Protein AF-A0A923YIA7-F1 (afdb_monomer_lite)

Foldseek 3Di:
DVVVVCVVCVVVVVADKAWPAFADDPVRCVVVVHDPPDCSVVRNDTDIDGVVDDPPVVD

Structure (mmCIF, N/CA/C/O backbone):
data_AF-A0A923YIA7-F1
#
_entry.id   AF-A0A923YIA7-F1
#
loop_
_atom_site.group_PDB
_atom_site.id
_atom_site.type_symbol
_atom_site.label_atom_id
_atom_site.label_alt_id
_atom_site.label_comp_id
_atom_site.label_asym_id
_atom_site.label_entity_id
_atom_site.label_seq_id
_atom_site.pdbx_PDB_ins_code
_atom_site.Cartn_x
_atom_site.Cartn_y
_atom_site.Cartn_z
_atom_site.occupancy
_atom_site.B_iso_or_equiv
_atom_site.auth_seq_id
_atom_site.auth_comp_id
_atom_site.auth_asym_id
_atom_site.auth_atom_id
_atom_site.pdbx_PDB_model_num
ATOM 1 N N . MET A 1 1 ? -1.086 -12.284 0.502 1.00 76.44 1 MET A N 1
ATOM 2 C CA . MET A 1 1 ? -1.494 -10.902 0.833 1.00 76.44 1 MET A CA 1
ATOM 3 C C . MET A 1 1 ? -2.724 -10.844 1.742 1.00 76.44 1 MET A C 1
ATOM 5 O O . MET A 1 1 ? -2.640 -10.195 2.771 1.00 76.44 1 MET A O 1
ATOM 9 N N . ALA A 1 2 ? -3.825 -11.548 1.438 1.00 82.94 2 ALA A N 1
ATOM 10 C CA . ALA A 1 2 ? -5.065 -11.485 2.233 1.00 82.94 2 ALA A CA 1
ATOM 11 C C . ALA A 1 2 ? -4.890 -11.769 3.742 1.00 82.94 2 ALA A C 1
ATOM 13 O O . ALA A 1 2 ? -5.346 -10.985 4.563 1.00 82.94 2 ALA A O 1
ATOM 14 N N . ILE A 1 3 ? -4.164 -12.834 4.108 1.00 91.69 3 ILE A N 1
ATOM 15 C CA . ILE A 1 3 ? -3.911 -13.188 5.520 1.00 91.69 3 ILE A CA 1
ATOM 16 C C . ILE A 1 3 ? -3.172 -12.060 6.259 1.00 91.69 3 ILE A C 1
ATOM 18 O O . ILE A 1 3 ? -3.542 -11.704 7.371 1.00 91.69 3 ILE A O 1
ATOM 22 N N . ALA A 1 4 ? -2.162 -11.461 5.622 1.00 92.62 4 ALA A N 1
ATOM 23 C CA . ALA A 1 4 ? -1.389 -10.373 6.216 1.00 92.62 4 ALA A CA 1
ATOM 24 C C . ALA A 1 4 ? -2.244 -9.112 6.428 1.00 92.62 4 ALA A C 1
ATOM 26 O O . ALA A 1 4 ? -2.153 -8.472 7.472 1.00 92.62 4 ALA A O 1
ATOM 27 N N . LEU A 1 5 ? -3.117 -8.773 5.472 1.00 93.00 5 LEU A N 1
ATOM 28 C CA . LEU A 1 5 ? -4.034 -7.639 5.619 1.00 93.00 5 LEU A CA 1
ATOM 29 C C . LEU A 1 5 ? -5.070 -7.871 6.722 1.00 93.00 5 LEU A C 1
ATOM 31 O O . LEU A 1 5 ? -5.406 -6.928 7.431 1.00 93.00 5 LEU A O 1
ATOM 35 N N . GLU A 1 6 ? -5.528 -9.107 6.922 1.00 95.19 6 GLU A N 1
ATOM 36 C CA . GLU A 1 6 ? -6.434 -9.436 8.027 1.00 95.19 6 GLU A CA 1
ATOM 37 C C . GLU A 1 6 ? -5.748 -9.289 9.394 1.00 95.19 6 GLU A C 1
ATOM 39 O O . GLU A 1 6 ? -6.336 -8.759 10.335 1.00 95.19 6 GLU A O 1
ATOM 44 N N . GLN A 1 7 ? -4.470 -9.665 9.499 1.00 95.25 7 GLN A N 1
ATOM 45 C CA . GLN A 1 7 ? -3.680 -9.417 10.710 1.00 95.25 7 GLN A CA 1
ATOM 46 C C . GLN A 1 7 ? -3.535 -7.916 10.989 1.00 95.25 7 GLN A C 1
ATOM 48 O O . GLN A 1 7 ? -3.755 -7.476 12.117 1.00 95.25 7 GLN A O 1
ATOM 53 N N . VAL A 1 8 ? -3.227 -7.115 9.962 1.00 92.12 8 VAL A N 1
ATOM 54 C CA . VAL A 1 8 ? -3.179 -5.647 10.076 1.00 92.12 8 VAL A CA 1
ATOM 55 C C . VAL A 1 8 ? -4.538 -5.091 10.508 1.00 92.12 8 VAL A C 1
ATOM 57 O O . VAL A 1 8 ? -4.597 -4.267 11.420 1.00 92.12 8 VAL A O 1
ATOM 60 N N . ARG A 1 9 ? -5.636 -5.581 9.919 1.00 93.44 9 ARG A N 1
ATOM 61 C CA . ARG A 1 9 ? -7.007 -5.201 10.285 1.00 93.44 9 ARG A CA 1
ATOM 62 C C . ARG A 1 9 ? -7.269 -5.438 11.767 1.00 93.44 9 ARG A C 1
ATOM 64 O O . ARG A 1 9 ? -7.816 -4.566 12.441 1.00 93.44 9 ARG A O 1
ATOM 71 N N . PHE A 1 10 ? -6.854 -6.595 12.277 1.00 94.38 10 PHE A N 1
ATOM 72 C CA . PHE A 1 10 ? -7.006 -6.953 13.682 1.00 94.38 10 PHE A CA 1
ATOM 73 C C . PHE A 1 10 ? -6.182 -6.042 14.604 1.00 94.38 10 PHE A C 1
ATOM 75 O O . PHE A 1 10 ? -6.728 -5.516 15.574 1.00 94.38 10 PHE A O 1
ATOM 82 N N . ILE A 1 11 ? -4.914 -5.779 14.264 1.00 91.50 11 ILE A N 1
ATOM 83 C CA . ILE A 1 11 ? -4.030 -4.862 15.011 1.00 91.50 11 ILE A CA 1
ATOM 84 C C . ILE A 1 11 ? -4.625 -3.447 15.074 1.00 91.50 11 ILE A C 1
ATOM 86 O O . ILE A 1 11 ? -4.576 -2.798 16.116 1.00 91.50 11 ILE A O 1
ATOM 90 N N . LEU A 1 12 ? -5.262 -2.992 13.992 1.00 90.75 12 LEU A N 1
ATOM 91 C CA . LEU A 1 12 ? -5.947 -1.697 13.909 1.00 90.75 12 LEU A CA 1
ATOM 92 C C . LEU A 1 12 ? -7.365 -1.717 14.525 1.00 90.75 12 LEU A C 1
ATOM 94 O O . LEU A 1 12 ? -8.221 -0.897 14.186 1.00 90.75 12 LEU A O 1
ATOM 98 N N . GLY A 1 13 ? -7.647 -2.650 15.440 1.00 91.50 13 GLY A N 1
ATOM 99 C CA . GLY A 1 13 ? -8.907 -2.710 16.188 1.00 91.50 13 GLY A CA 1
ATOM 100 C C . GLY A 1 13 ? -10.080 -3.295 15.399 1.00 91.50 13 GLY A C 1
ATOM 101 O O . GLY A 1 13 ? -11.229 -2.897 15.619 1.00 91.50 13 GLY A O 1
ATOM 102 N N . ALA A 1 14 ? -9.793 -4.202 14.461 1.00 90.56 14 ALA A N 1
ATOM 103 C CA . ALA A 1 14 ? -10.763 -4.886 13.602 1.00 90.56 14 ALA A CA 1
ATOM 104 C C . ALA A 1 14 ? -11.678 -3.932 12.805 1.00 90.56 14 ALA A C 1
ATOM 106 O O . ALA A 1 14 ? -12.822 -4.266 12.487 1.00 90.56 14 ALA A O 1
ATOM 107 N N . LYS A 1 15 ? -11.182 -2.732 12.482 1.00 88.56 15 LYS A N 1
ATOM 108 C CA . LYS A 1 15 ? -11.886 -1.739 11.655 1.00 88.56 15 LYS A CA 1
ATOM 109 C C . LYS A 1 15 ? -11.729 -2.036 10.171 1.00 88.56 15 LYS A C 1
ATOM 111 O O . LYS A 1 15 ? -10.899 -2.840 9.776 1.00 88.56 15 LYS A O 1
ATOM 116 N N . GLU A 1 16 ? -12.555 -1.412 9.345 1.00 91.94 16 GLU A N 1
ATOM 117 C CA . GLU A 1 16 ? -12.437 -1.528 7.894 1.00 91.94 16 GLU A CA 1
ATOM 118 C C . GLU A 1 16 ? -11.101 -0.943 7.404 1.00 91.94 16 GLU A C 1
ATOM 120 O O . GLU A 1 16 ? -10.658 0.108 7.880 1.00 91.94 16 GLU A O 1
ATOM 125 N N . LEU A 1 17 ? -10.467 -1.635 6.454 1.00 92.69 17 LEU A N 1
ATOM 126 C CA . LEU A 1 17 ? -9.336 -1.120 5.685 1.00 92.69 17 LEU A CA 1
AT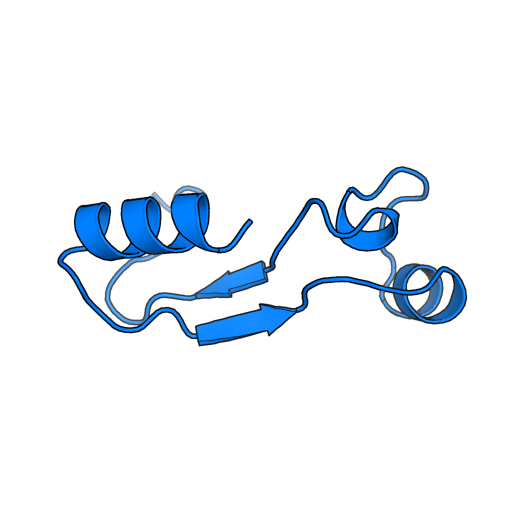OM 127 C C . LEU A 1 17 ? -9.841 -0.772 4.289 1.00 92.69 17 LEU A C 1
ATOM 129 O O . LEU A 1 17 ? -10.271 -1.658 3.550 1.00 92.69 17 LEU A O 1
ATOM 133 N N . HIS A 1 18 ? -9.765 0.501 3.916 1.00 93.75 18 HIS A N 1
ATOM 134 C CA . HIS A 1 18 ? -10.115 0.926 2.570 1.00 93.75 18 HIS A CA 1
ATOM 135 C C . HIS A 1 18 ? -8.906 0.726 1.656 1.00 93.75 18 HIS A C 1
ATOM 137 O O . HIS A 1 18 ? -7.911 1.444 1.761 1.00 93.75 18 HIS A O 1
ATOM 143 N N . ILE A 1 19 ? -8.978 -0.280 0.786 1.00 94.31 19 ILE A N 1
ATOM 144 C CA . ILE A 1 19 ? -7.914 -0.617 -0.162 1.00 94.31 19 ILE A CA 1
ATOM 145 C C . ILE A 1 19 ? -8.129 0.178 -1.450 1.00 94.31 19 ILE A C 1
ATOM 147 O O . ILE A 1 19 ? -9.112 -0.037 -2.156 1.00 94.31 19 ILE A O 1
ATOM 151 N N . SER A 1 20 ? -7.195 1.066 -1.780 1.00 95.00 20 SER A N 1
ATOM 152 C CA . SER A 1 20 ? -7.271 1.897 -2.990 1.00 95.00 20 SER A CA 1
ATOM 153 C C . SER A 1 20 ? -6.446 1.339 -4.149 1.00 95.00 20 SER A C 1
ATOM 155 O O . SER A 1 20 ? -6.672 1.704 -5.304 1.00 95.00 20 SER A O 1
ATOM 157 N N . SER A 1 21 ? -5.476 0.463 -3.863 1.00 96.19 21 SER A N 1
ATOM 158 C CA . SER A 1 21 ? -4.585 -0.086 -4.882 1.00 96.19 21 SER A CA 1
ATOM 159 C C . SER A 1 21 ? -3.975 -1.431 -4.463 1.00 96.19 21 SER A C 1
ATOM 161 O O . SER A 1 21 ? -3.761 -1.696 -3.283 1.00 96.19 21 SER A O 1
ATOM 163 N N . GLY A 1 22 ? -3.688 -2.289 -5.448 1.00 95.75 22 GLY A N 1
ATOM 164 C CA . GLY A 1 22 ? -3.074 -3.611 -5.281 1.00 95.75 22 GLY A CA 1
ATOM 165 C C . GLY A 1 22 ? -2.102 -3.893 -6.424 1.00 95.75 22 GLY A C 1
ATOM 166 O O . GLY A 1 22 ? -1.219 -3.084 -6.686 1.00 95.75 22 GLY A O 1
ATOM 167 N N . TYR A 1 23 ? -2.260 -4.995 -7.158 1.00 97.00 23 TYR A N 1
ATOM 168 C CA . TYR A 1 23 ? -1.451 -5.207 -8.364 1.00 97.00 23 TYR A CA 1
ATOM 169 C C . TYR A 1 23 ? -1.566 -4.024 -9.345 1.00 97.00 23 TYR A C 1
ATOM 171 O O . TYR A 1 23 ? -2.662 -3.530 -9.616 1.00 97.00 23 TYR A O 1
ATOM 179 N N . ARG A 1 24 ? -0.432 -3.598 -9.914 1.00 98.25 24 ARG A N 1
ATOM 180 C CA . ARG A 1 24 ? -0.375 -2.613 -11.001 1.00 98.25 24 ARG A CA 1
ATOM 181 C C . ARG A 1 24 ? 0.382 -3.201 -12.181 1.00 98.25 24 ARG A C 1
ATOM 183 O O . ARG A 1 24 ? 1.492 -3.694 -12.018 1.00 98.25 24 ARG A O 1
ATOM 190 N N . CYS A 1 25 ? -0.172 -3.085 -13.385 1.00 98.00 25 CYS A N 1
ATOM 191 C CA . CYS A 1 25 ? 0.589 -3.390 -14.594 1.00 98.00 25 CYS A CA 1
ATOM 192 C C . CYS A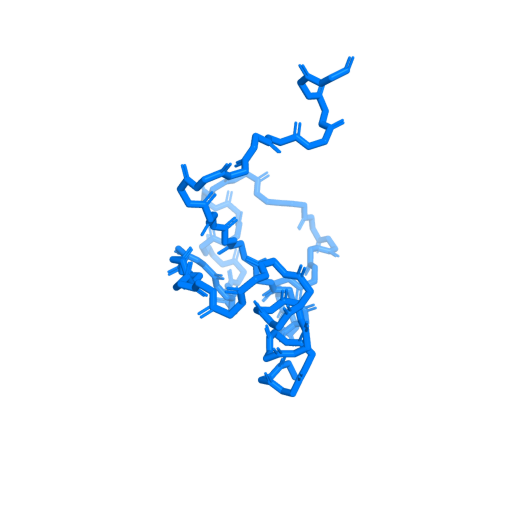 1 25 ? 1.675 -2.326 -14.833 1.00 98.00 25 CYS A C 1
ATOM 194 O O . CYS A 1 25 ? 1.599 -1.211 -14.310 1.00 98.00 25 CYS A O 1
ATOM 196 N N . VAL A 1 26 ? 2.666 -2.642 -15.672 1.00 98.25 26 VAL A N 1
ATOM 197 C CA . VAL A 1 26 ? 3.787 -1.729 -15.967 1.00 98.25 26 VAL A CA 1
ATOM 198 C C . VAL A 1 26 ? 3.300 -0.373 -16.483 1.00 98.25 26 VAL A C 1
ATOM 200 O O . VAL A 1 26 ? 3.804 0.662 -16.049 1.00 98.25 26 VAL A O 1
ATOM 203 N N . ALA A 1 27 ? 2.305 -0.366 -17.375 1.00 98.44 27 ALA A N 1
ATOM 204 C CA . ALA A 1 27 ? 1.755 0.864 -17.941 1.00 98.44 27 ALA A CA 1
ATOM 205 C C . ALA A 1 27 ? 1.114 1.754 -16.864 1.00 98.44 27 ALA A C 1
ATOM 207 O O . ALA A 1 27 ? 1.415 2.945 -16.795 1.00 98.44 27 ALA A O 1
ATOM 208 N N . LEU A 1 28 ? 0.289 1.174 -15.984 1.00 97.94 28 LEU A N 1
ATOM 209 C CA . LEU A 1 28 ? -0.334 1.909 -14.884 1.00 97.94 28 LEU A CA 1
ATOM 210 C C . LEU A 1 28 ? 0.706 2.392 -13.870 1.00 97.94 28 LEU A C 1
ATOM 212 O O . LEU A 1 28 ? 0.670 3.556 -13.489 1.00 97.94 28 LEU A O 1
ATOM 216 N N . ASN A 1 29 ? 1.651 1.535 -13.468 1.00 98.50 29 ASN A N 1
ATOM 217 C CA . ASN A 1 29 ? 2.691 1.898 -12.506 1.00 98.50 29 ASN A CA 1
ATOM 218 C C . ASN A 1 29 ? 3.525 3.085 -13.007 1.00 98.50 29 ASN A C 1
ATOM 220 O O . ASN A 1 29 ? 3.736 4.029 -12.258 1.00 98.50 29 ASN A O 1
ATOM 224 N N . LYS A 1 30 ? 3.915 3.088 -14.291 1.00 98.19 30 LYS A N 1
ATOM 225 C CA . LYS A 1 30 ? 4.586 4.241 -14.914 1.00 98.19 30 LYS A CA 1
ATOM 226 C C . LYS A 1 30 ? 3.692 5.481 -14.930 1.00 98.19 30 LYS A C 1
ATOM 228 O O . LYS A 1 30 ? 4.154 6.559 -14.574 1.00 98.19 30 LYS A O 1
ATOM 233 N N . LYS A 1 31 ? 2.415 5.329 -15.305 1.00 98.38 31 LYS A N 1
ATOM 234 C CA . LYS A 1 31 ? 1.453 6.440 -15.390 1.00 98.38 31 LYS A CA 1
ATOM 235 C C . LYS A 1 31 ? 1.261 7.165 -14.054 1.00 98.38 31 LYS A C 1
ATOM 237 O O . LYS A 1 31 ? 1.086 8.376 -14.060 1.00 98.38 31 LYS A O 1
ATOM 242 N N . VAL A 1 32 ? 1.307 6.447 -12.930 1.00 97.25 32 VAL A N 1
ATOM 243 C CA . VAL A 1 32 ? 1.164 7.027 -11.580 1.00 97.25 32 VAL A CA 1
ATOM 244 C C . VAL A 1 32 ? 2.501 7.417 -10.932 1.00 97.25 32 VAL A C 1
ATOM 246 O O . VAL A 1 32 ? 2.530 7.723 -9.746 1.00 97.25 32 VAL A O 1
ATOM 249 N N . GLY A 1 33 ? 3.614 7.382 -11.677 1.00 97.81 33 GLY A N 1
ATOM 250 C CA . GLY A 1 33 ? 4.945 7.715 -11.149 1.00 97.81 33 GLY A CA 1
ATOM 251 C C . GLY A 1 33 ? 5.525 6.672 -10.185 1.00 97.81 33 GLY A C 1
ATOM 252 O O . GLY A 1 33 ? 6.397 6.985 -9.379 1.00 97.81 33 GLY A O 1
ATOM 253 N N . GLY A 1 34 ? 5.043 5.430 -10.239 1.00 97.25 34 GLY A N 1
ATOM 254 C CA . GLY A 1 34 ? 5.524 4.337 -9.403 1.00 97.25 34 GLY A CA 1
ATOM 255 C C . GLY A 1 34 ? 6.959 3.922 -9.739 1.00 97.25 34 GLY A C 1
ATOM 256 O O . GLY A 1 34 ? 7.378 3.927 -10.897 1.00 97.25 34 GLY A O 1
ATOM 257 N N . ALA A 1 35 ? 7.705 3.500 -8.716 1.00 98.06 35 ALA A N 1
ATOM 258 C CA . ALA A 1 35 ? 9.082 3.036 -8.867 1.00 98.06 35 ALA A CA 1
ATOM 259 C C . ALA A 1 35 ? 9.188 1.831 -9.821 1.00 98.06 35 ALA A C 1
ATOM 261 O O . ALA A 1 35 ? 8.299 0.974 -9.866 1.00 98.06 35 ALA A O 1
ATOM 262 N N . ALA A 1 36 ? 10.303 1.735 -10.551 1.00 97.44 36 ALA A N 1
ATOM 263 C CA . ALA A 1 36 ? 10.550 0.652 -11.508 1.00 97.44 36 ALA A CA 1
ATOM 264 C C . ALA A 1 36 ? 10.591 -0.742 -10.853 1.00 97.44 36 ALA A C 1
ATOM 266 O O . ALA A 1 36 ? 10.244 -1.729 -11.491 1.00 97.44 36 ALA A O 1
ATOM 267 N N . ASN A 1 37 ? 10.969 -0.811 -9.575 1.00 97.31 37 ASN A N 1
ATOM 268 C CA . ASN A 1 37 ? 11.009 -2.021 -8.753 1.00 97.31 37 ASN A CA 1
ATOM 269 C C . ASN A 1 37 ? 9.839 -2.101 -7.750 1.00 97.31 37 ASN A C 1
ATOM 271 O O . ASN A 1 37 ? 9.958 -2.745 -6.709 1.00 97.31 37 ASN A O 1
ATOM 275 N N . SER A 1 38 ? 8.717 -1.425 -8.021 1.00 98.12 38 SER A N 1
ATOM 276 C CA . SER A 1 38 ? 7.564 -1.420 -7.116 1.00 98.12 38 SER A CA 1
ATOM 277 C C . SER A 1 38 ? 7.001 -2.829 -6.902 1.00 98.12 38 SER A C 1
ATOM 279 O O . SER A 1 38 ? 6.672 -3.526 -7.860 1.00 98.12 38 SER A O 1
ATOM 281 N N . ALA A 1 39 ? 6.780 -3.214 -5.644 1.00 98.00 39 ALA A N 1
ATOM 282 C CA . ALA A 1 39 ? 6.168 -4.495 -5.281 1.00 98.00 39 ALA 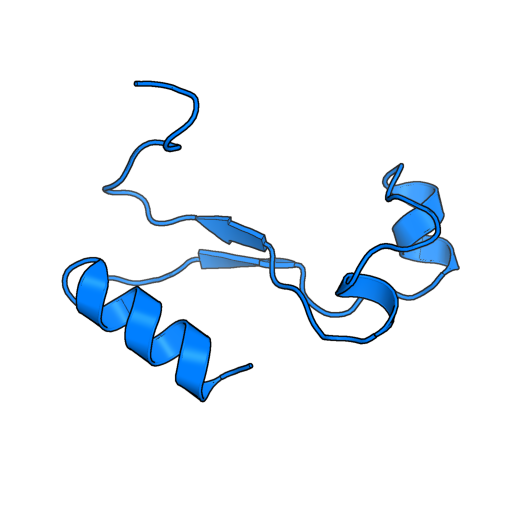A CA 1
ATOM 283 C C . ALA A 1 39 ? 4.729 -4.671 -5.817 1.00 98.00 39 ALA A C 1
ATOM 285 O O . ALA A 1 39 ? 4.262 -5.800 -5.976 1.00 98.00 39 ALA A O 1
ATOM 286 N N . HIS A 1 40 ? 4.041 -3.581 -6.181 1.00 98.00 40 HIS A N 1
ATOM 287 C CA . HIS A 1 40 ? 2.743 -3.647 -6.860 1.00 98.00 40 HIS A CA 1
ATOM 288 C C . HIS A 1 40 ? 2.835 -4.320 -8.237 1.00 98.00 40 HIS A C 1
ATOM 290 O O . HIS A 1 40 ? 1.874 -4.965 -8.651 1.00 98.00 40 HIS A O 1
ATOM 296 N N . LEU A 1 41 ? 3.985 -4.238 -8.921 1.00 98.12 41 LEU A N 1
ATOM 297 C CA . LEU A 1 41 ? 4.221 -4.923 -10.201 1.00 98.12 41 LEU A CA 1
ATOM 298 C C . LEU A 1 41 ? 4.216 -6.450 -10.065 1.00 98.12 41 LEU A C 1
ATOM 300 O O . LEU A 1 41 ? 3.983 -7.146 -11.048 1.00 98.12 41 LEU A O 1
ATOM 304 N N . SER A 1 42 ? 4.442 -6.963 -8.855 1.00 97.38 42 SER A N 1
ATOM 305 C CA . SER A 1 42 ? 4.440 -8.397 -8.547 1.00 97.38 42 SER A CA 1
ATOM 306 C C . SER A 1 42 ? 3.219 -8.823 -7.724 1.00 97.38 42 SER A C 1
ATOM 308 O O . SER A 1 42 ? 3.150 -9.963 -7.277 1.00 97.38 42 SER A O 1
ATOM 310 N N . GLY A 1 43 ? 2.265 -7.916 -7.467 1.00 95.06 43 GLY A N 1
ATOM 311 C CA . GLY A 1 43 ? 1.116 -8.193 -6.591 1.00 95.06 43 GLY A CA 1
ATOM 312 C C . GLY A 1 43 ? 1.497 -8.388 -5.117 1.00 95.06 43 GLY A C 1
ATOM 313 O O . GLY A 1 43 ? 0.743 -8.982 -4.348 1.00 95.06 43 GLY A O 1
ATOM 314 N N . LEU A 1 44 ? 2.672 -7.890 -4.721 1.00 95.94 44 LEU A N 1
ATOM 315 C CA . LEU A 1 44 ? 3.248 -8.031 -3.384 1.00 95.94 44 LEU A CA 1
ATOM 316 C C . LEU A 1 44 ? 3.086 -6.767 -2.525 1.00 95.94 44 LEU A C 1
ATOM 318 O O . LEU A 1 44 ? 3.661 -6.699 -1.445 1.00 95.94 44 LEU A O 1
ATOM 322 N N . ALA A 1 45 ? 2.309 -5.777 -2.971 1.00 96.00 45 ALA A N 1
ATOM 323 C CA . ALA A 1 45 ? 1.987 -4.580 -2.194 1.00 96.00 45 ALA A CA 1
ATOM 324 C C . ALA A 1 45 ? 0.536 -4.133 -2.399 1.00 96.00 45 ALA A C 1
ATOM 326 O O . ALA A 1 45 ? -0.092 -4.453 -3.413 1.00 96.00 45 ALA A O 1
ATOM 327 N N . VAL A 1 46 ? 0.023 -3.413 -1.401 1.00 95.94 46 VAL A N 1
ATOM 328 C CA . VAL A 1 46 ? -1.334 -2.870 -1.328 1.00 95.94 46 VAL A CA 1
ATOM 329 C C . VAL A 1 46 ? -1.260 -1.501 -0.662 1.00 95.94 46 VAL A C 1
ATOM 331 O O . VAL A 1 46 ? -0.626 -1.367 0.384 1.00 95.94 46 VAL A O 1
ATOM 334 N N . ASP A 1 47 ? -1.930 -0.517 -1.255 1.00 94.62 47 ASP A N 1
ATOM 335 C CA . ASP A 1 47 ? -2.129 0.797 -0.646 1.00 94.62 47 ASP A CA 1
ATOM 336 C C . ASP A 1 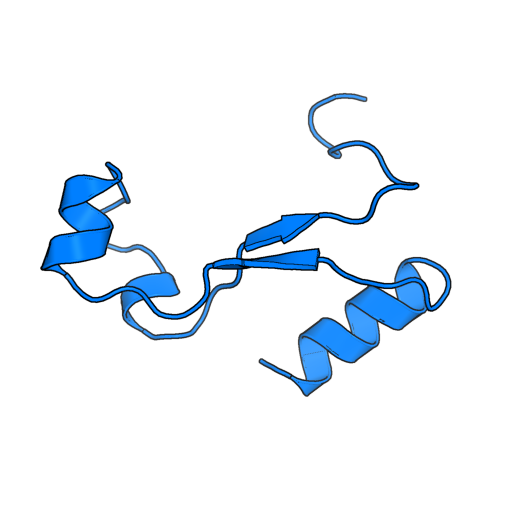47 ? -3.496 0.797 0.047 1.00 94.62 47 ASP A C 1
ATOM 338 O O . ASP A 1 47 ? -4.513 0.454 -0.569 1.00 94.62 47 ASP A O 1
ATOM 342 N N . PHE A 1 48 ? -3.530 1.160 1.328 1.00 93.50 48 PHE A N 1
ATOM 343 C CA . PHE A 1 48 ? -4.763 1.206 2.108 1.00 93.50 48 PHE A CA 1
ATOM 344 C C . PHE A 1 48 ? -4.778 2.380 3.087 1.00 93.50 48 PHE A C 1
ATOM 346 O O . PHE A 1 48 ? -3.733 2.897 3.482 1.00 93.50 48 PHE A O 1
ATOM 353 N N . THR A 1 49 ? -5.976 2.766 3.517 1.00 92.25 49 THR A N 1
ATOM 354 C CA . THR A 1 49 ? -6.194 3.708 4.618 1.00 92.25 49 THR A CA 1
ATOM 355 C C . THR A 1 49 ? -7.119 3.100 5.671 1.00 92.25 49 THR A C 1
ATOM 357 O O . THR A 1 49 ? -7.958 2.247 5.376 1.00 92.25 49 THR A O 1
ATOM 360 N N . CYS A 1 50 ? -6.969 3.533 6.924 1.00 91.25 50 CYS A N 1
ATOM 361 C CA . CYS A 1 50 ? -7.894 3.211 8.006 1.00 91.25 50 CYS A CA 1
ATOM 362 C C . CYS A 1 50 ? -8.315 4.518 8.682 1.00 91.25 50 CYS A C 1
ATOM 364 O O . CYS A 1 50 ? -7.495 5.171 9.316 1.00 91.25 50 CYS A O 1
ATOM 366 N N . ALA A 1 51 ? -9.585 4.908 8.547 1.00 80.94 51 ALA A N 1
ATOM 367 C CA . ALA A 1 51 ? -10.064 6.264 8.853 1.00 80.94 51 ALA A CA 1
ATOM 368 C C . ALA A 1 51 ? -9.818 6.759 10.2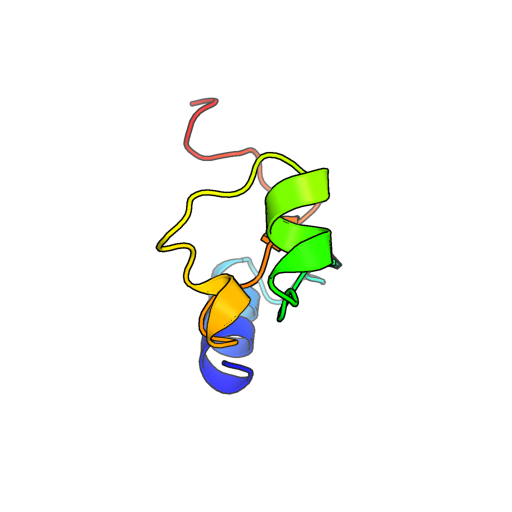94 1.00 80.94 51 ALA A C 1
ATOM 370 O O . ALA A 1 51 ? -9.891 7.957 10.548 1.00 80.94 51 ALA A O 1
ATOM 371 N N . LYS A 1 52 ? -9.553 5.860 11.250 1.00 75.31 52 LYS A N 1
ATOM 372 C CA . LYS A 1 52 ? -9.270 6.222 12.649 1.00 75.31 52 LYS A CA 1
ATOM 373 C C . LYS A 1 52 ? -7.788 6.407 12.972 1.00 75.31 52 LYS A C 1
ATOM 375 O O . LYS A 1 52 ? -7.487 6.845 14.078 1.00 75.31 52 LYS A O 1
ATOM 380 N N . PHE A 1 53 ? -6.886 6.062 12.060 1.00 74.00 53 PHE A N 1
ATOM 381 C CA . PHE A 1 53 ? -5.450 6.111 12.301 1.00 74.00 53 PHE A CA 1
ATOM 382 C C . PHE A 1 53 ? -4.782 7.049 11.301 1.00 74.00 53 PHE A C 1
ATOM 384 O O . PHE A 1 53 ? -5.083 7.031 10.109 1.00 74.00 53 PHE A O 1
ATOM 391 N N . VAL A 1 54 ? -3.890 7.886 11.822 1.00 65.75 54 VAL A N 1
ATOM 392 C CA . VAL A 1 54 ? -3.098 8.845 11.048 1.00 65.75 54 VAL A CA 1
ATOM 393 C C . VAL A 1 54 ? -1.849 8.135 10.520 1.00 65.75 54 VAL A C 1
ATOM 395 O O . VAL A 1 54 ? -1.428 7.117 11.079 1.00 65.75 54 VAL A O 1
ATOM 398 N N . SER A 1 55 ? -1.263 8.628 9.429 1.00 67.75 55 SER A N 1
ATOM 399 C CA . SER A 1 55 ? -0.028 8.054 8.893 1.00 67.75 55 SER A CA 1
ATOM 400 C C . SER A 1 55 ? 1.085 8.093 9.952 1.00 67.75 55 SER A C 1
ATOM 402 O O . SER A 1 55 ? 1.291 9.140 10.563 1.00 67.75 55 SER A O 1
ATOM 404 N N . PRO A 1 56 ? 1.884 7.021 10.128 1.00 68.44 56 PRO A N 1
ATOM 405 C CA . PRO A 1 56 ? 3.041 7.037 11.031 1.00 68.44 56 PRO A CA 1
ATOM 406 C C . PRO A 1 56 ? 4.114 8.075 10.673 1.00 68.44 56 PRO A C 1
ATOM 408 O O . PRO A 1 56 ? 5.045 8.283 11.438 1.00 68.44 56 PRO A O 1
ATOM 411 N N . ARG A 1 57 ? 4.040 8.684 9.482 1.00 70.06 57 ARG A N 1
ATOM 412 C CA . ARG A 1 57 ? 4.938 9.775 9.067 1.00 70.06 57 ARG A CA 1
ATOM 413 C C . ARG A 1 57 ? 4.484 11.150 9.558 1.00 70.06 57 ARG A C 1
ATOM 415 O O . ARG A 1 57 ? 5.226 12.109 9.391 1.00 70.06 57 ARG A O 1
ATOM 422 N N . GLU A 1 58 ? 3.265 11.248 10.078 1.00 61.78 58 GLU A N 1
ATOM 423 C CA . GLU A 1 58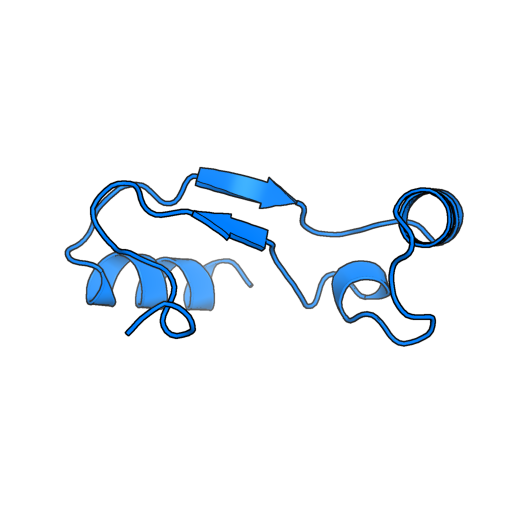 ? 2.637 12.497 10.521 1.00 61.78 58 GLU A CA 1
ATOM 424 C C . GLU A 1 58 ? 2.668 12.656 12.056 1.00 61.78 58 GLU A C 1
ATOM 426 O O . GLU A 1 58 ? 2.093 13.611 12.575 1.00 61.78 58 GLU A O 1
ATOM 431 N N . THR A 1 59 ? 3.341 11.744 12.773 1.00 48.97 59 THR A N 1
ATOM 432 C CA . THR A 1 59 ? 3.632 11.803 14.221 1.00 48.97 59 THR A CA 1
ATOM 433 C C . THR A 1 59 ? 5.097 12.111 14.473 1.00 48.97 59 THR A C 1
ATOM 435 O O . THR A 1 59 ? 5.378 12.937 15.365 1.00 48.97 59 THR A O 1
#

Secondary structure (DSSP, 8-state):
-HHHHHHHHHHTTT---EEEE----HHHHHHTT--TT-GGGGT---EEE-TTS--TT--

Radius of gyration: 13.02 Å; chains: 1; bounding box: 23×26×34 Å

pLDDT: mean 90.59, std 10.79, range [48.97, 98.5]

Sequence (59 aa):
MAIALEQVRFILGAKELHISSGYRCVALNKKVGGAANSAHLSGLAVDFTCAKFVSPRET